Protein AF-A0A7V3JIJ6-F1 (afdb_monomer)

Mean predicted aligned error: 11.53 Å

Radius of gyration: 28.03 Å; Cα contacts (8 Å, |Δi|>4): 60; chains: 1; bounding box: 51×28×98 Å

pLDDT: mean 83.86, std 10.25, range [51.97, 95.44]

Foldseek 3Di:
DLLLVLVLVVVVVVVVVPDDDDPVNSVVSSVVSLCCLAVVLVVVCVVPPVDPDDDDSCLSRPVVVVVCVVVVPPDPCVVVSCCVVVVSSVVSCVVCVVVVVVVVVVVPPPDPVVVVVVVVVPPPDDPDPPPPPDVVD

Secondary structure (DSSP, 8-state):
-HHHHHHHHHHHHHHTTTS---HHHHHHHHHHHHHHHHHHHHHHHHHH-SS----GGGGS-HHHHHHHHHTT---TTHHHHHHHHHHHHHHHHHHHHHHHHHHHHHHTS---HHHHHHHHHTSPPPPPP-----TT-

Solvent-accessible surface area (backbone atoms only — not comparable to full-atom values): 8226 Å² total; per-residue (Å²): 110,71,56,59,56,43,48,43,55,51,50,50,57,56,46,52,76,79,43,91,76,53,73,69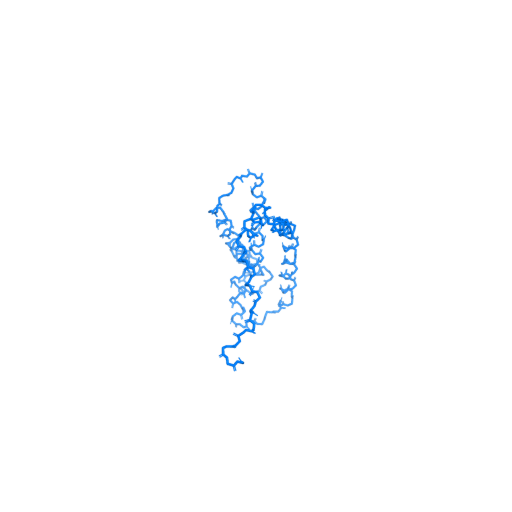,52,51,54,51,52,46,51,48,52,54,45,47,34,40,50,50,32,51,53,51,42,65,75,76,36,98,60,99,64,95,52,80,62,40,72,60,11,58,68,61,48,52,50,42,56,72,71,62,58,83,58,95,50,50,67,62,50,50,52,51,52,51,51,51,38,50,50,41,48,61,70,45,44,68,57,53,52,54,54,58,55,60,72,64,59,69,78,54,67,68,57,55,51,53,53,60,72,65,53,76,76,79,77,75,80,78,75,87,69,60,96,83,116

Structure (mmCIF, N/CA/C/O backbone):
data_AF-A0A7V3JIJ6-F1
#
_entry.id   AF-A0A7V3JIJ6-F1
#
loop_
_atom_site.group_PDB
_atom_site.id
_atom_site.type_symbol
_atom_site.label_atom_id
_atom_site.label_alt_id
_atom_site.label_comp_id
_atom_site.label_asym_id
_atom_site.label_entity_id
_atom_site.label_seq_id
_atom_site.pdbx_PDB_ins_code
_atom_site.Cartn_x
_atom_site.Cartn_y
_atom_site.Cartn_z
_atom_site.occupancy
_atom_site.B_iso_or_equiv
_atom_site.auth_seq_id
_atom_site.auth_comp_id
_atom_site.auth_asym_id
_atom_site.auth_atom_id
_atom_site.pdbx_PDB_model_num
ATOM 1 N N . MET A 1 1 ? 5.181 -2.539 -0.942 1.00 77.38 1 MET A N 1
ATOM 2 C CA . MET A 1 1 ? 4.448 -3.450 -0.031 1.00 77.38 1 MET A CA 1
ATOM 3 C C . MET A 1 1 ? 3.574 -2.734 0.998 1.00 77.38 1 MET A C 1
ATOM 5 O O . MET A 1 1 ? 2.408 -3.080 1.084 1.00 77.38 1 MET A O 1
ATOM 9 N N . ALA A 1 2 ? 4.048 -1.704 1.711 1.00 83.81 2 ALA A N 1
ATOM 10 C CA . ALA A 1 2 ? 3.226 -0.993 2.709 1.00 83.81 2 ALA A CA 1
ATOM 11 C C . ALA A 1 2 ? 1.880 -0.451 2.174 1.00 83.81 2 ALA A C 1
ATOM 13 O O . ALA A 1 2 ? 0.857 -0.567 2.841 1.00 83.81 2 ALA A O 1
ATOM 14 N N . ILE A 1 3 ? 1.861 0.073 0.941 1.00 87.56 3 ILE A N 1
ATOM 15 C CA . ILE A 1 3 ? 0.630 0.542 0.282 1.00 87.56 3 ILE A CA 1
ATOM 16 C C . ILE A 1 3 ? -0.391 -0.597 0.134 1.00 87.56 3 ILE A C 1
ATOM 18 O O . ILE A 1 3 ? -1.561 -0.397 0.440 1.00 87.56 3 ILE A O 1
ATOM 22 N N . TYR A 1 4 ? 0.047 -1.800 -0.260 1.00 87.75 4 TYR A N 1
ATOM 23 C CA . TYR A 1 4 ? -0.830 -2.969 -0.399 1.00 87.75 4 TYR A CA 1
ATOM 24 C C . TYR A 1 4 ? -1.496 -3.343 0.925 1.00 87.75 4 TYR A C 1
ATOM 26 O O . TYR A 1 4 ? -2.704 -3.549 0.952 1.00 87.75 4 TYR A O 1
ATOM 34 N N . LEU A 1 5 ? -0.739 -3.342 2.026 1.00 88.94 5 L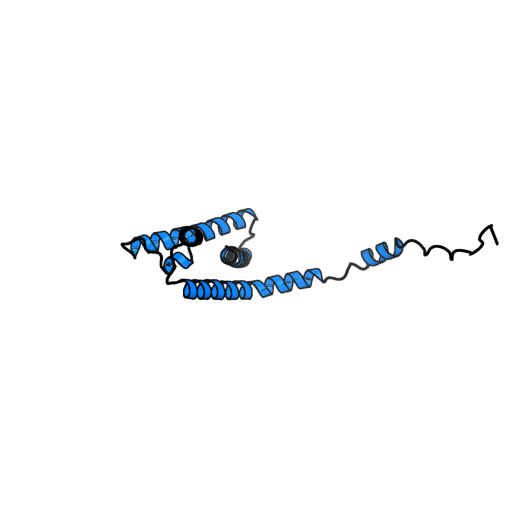EU A N 1
ATOM 35 C CA . LEU A 1 5 ? -1.282 -3.593 3.365 1.00 88.94 5 LEU A CA 1
ATOM 36 C C . LEU A 1 5 ? -2.300 -2.521 3.776 1.00 88.94 5 LEU A C 1
ATOM 38 O O . LEU A 1 5 ? -3.374 -2.832 4.283 1.00 88.94 5 LEU A O 1
ATOM 42 N N . GLY A 1 6 ? -1.999 -1.246 3.528 1.00 90.00 6 GLY A N 1
ATOM 43 C CA . GLY A 1 6 ? -2.926 -0.164 3.849 1.00 90.00 6 GLY A CA 1
ATOM 44 C C . GLY A 1 6 ? -4.217 -0.219 3.023 1.00 90.00 6 GLY A C 1
ATOM 45 O O . GLY A 1 6 ? -5.295 0.050 3.554 1.00 90.00 6 GLY A O 1
ATOM 46 N N . VAL A 1 7 ? -4.131 -0.611 1.749 1.00 91.56 7 VAL A N 1
ATOM 47 C CA . VAL A 1 7 ? -5.300 -0.844 0.885 1.00 91.56 7 VAL A CA 1
ATOM 48 C C . VAL A 1 7 ? -6.080 -2.078 1.338 1.00 91.56 7 VAL A C 1
ATOM 50 O O . VAL A 1 7 ? -7.306 -2.030 1.379 1.00 91.56 7 VAL A O 1
ATOM 53 N N . GLU A 1 8 ? -5.404 -3.153 1.742 1.00 92.69 8 GLU A N 1
ATOM 54 C CA . GLU A 1 8 ? -6.032 -4.355 2.295 1.00 92.69 8 GLU A CA 1
ATOM 55 C C . GLU A 1 8 ? -6.870 -4.025 3.534 1.00 92.69 8 GLU A C 1
ATOM 57 O O . GLU A 1 8 ? -8.031 -4.423 3.609 1.00 92.69 8 GLU A O 1
ATOM 62 N N . VAL A 1 9 ? -6.340 -3.243 4.480 1.00 91.62 9 VAL A N 1
ATOM 63 C CA . VAL A 1 9 ? -7.090 -2.830 5.678 1.00 91.62 9 VAL A CA 1
ATOM 64 C C . VAL A 1 9 ? -8.358 -2.062 5.298 1.00 91.62 9 VAL A C 1
ATOM 66 O O . VAL A 1 9 ? -9.425 -2.312 5.866 1.00 91.62 9 VAL A O 1
ATOM 69 N N . LEU A 1 10 ? -8.276 -1.162 4.314 1.00 93.12 10 LEU A N 1
ATOM 70 C CA . LEU A 1 10 ? -9.438 -0.423 3.814 1.00 93.12 10 LEU A CA 1
ATOM 71 C C . LEU A 1 10 ? -10.451 -1.354 3.138 1.00 93.12 10 LEU A C 1
ATOM 73 O O . LEU A 1 10 ? -11.647 -1.262 3.426 1.00 93.12 10 LEU A O 1
ATOM 77 N N . ALA A 1 11 ? -9.982 -2.277 2.299 1.00 92.50 11 ALA A N 1
ATOM 78 C CA . ALA A 1 11 ? -10.815 -3.261 1.619 1.00 92.50 11 ALA A CA 1
ATOM 79 C C . ALA A 1 11 ? -11.528 -4.181 2.619 1.00 92.50 11 ALA A C 1
ATOM 81 O O . ALA A 1 11 ? -12.738 -4.372 2.528 1.00 92.50 11 ALA A O 1
ATOM 82 N N . LEU A 1 12 ? -10.818 -4.688 3.630 1.00 93.00 12 LEU A N 1
ATOM 83 C CA . LEU A 1 12 ? -11.396 -5.525 4.679 1.00 93.00 12 LEU A CA 1
ATOM 84 C C . LEU A 1 12 ? -12.374 -4.742 5.554 1.00 93.00 12 LEU A C 1
ATOM 86 O O . LEU A 1 12 ? -13.425 -5.272 5.909 1.00 93.00 12 LEU A O 1
ATOM 90 N N . ARG A 1 13 ? -12.084 -3.477 5.881 1.00 91.56 13 ARG A N 1
ATOM 91 C CA . ARG A 1 13 ? -13.014 -2.608 6.617 1.00 91.56 13 ARG A CA 1
ATOM 92 C C . ARG A 1 13 ? -14.304 -2.384 5.829 1.00 91.56 13 ARG A C 1
ATOM 94 O O . ARG A 1 13 ? -15.380 -2.409 6.422 1.00 91.56 13 ARG A O 1
ATOM 101 N N . LEU A 1 14 ? -14.201 -2.183 4.516 1.00 92.75 14 LEU A N 1
ATOM 102 C CA . LEU A 1 14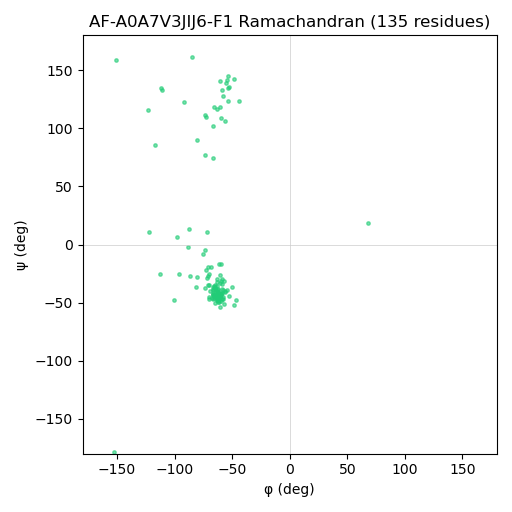 ? -15.357 -2.059 3.634 1.00 92.75 14 LEU A CA 1
ATOM 103 C C . LEU A 1 14 ? -16.133 -3.377 3.551 1.00 92.75 14 LEU A C 1
ATOM 105 O O . LEU A 1 14 ? -17.344 -3.377 3.738 1.00 92.75 14 LEU A O 1
ATOM 109 N N . LEU A 1 15 ? -15.447 -4.503 3.357 1.00 93.44 15 LEU A N 1
ATOM 110 C CA . LEU A 1 15 ? -16.067 -5.824 3.256 1.00 93.44 15 LEU A CA 1
ATOM 111 C C . LEU A 1 15 ? -16.803 -6.217 4.545 1.00 93.44 15 LEU A C 1
ATOM 113 O O . LEU A 1 15 ? -17.908 -6.753 4.490 1.00 93.44 15 LEU A O 1
ATOM 117 N N . ARG A 1 16 ? -16.241 -5.868 5.709 1.00 93.06 16 ARG A N 1
ATOM 118 C CA . ARG A 1 16 ? -16.872 -6.060 7.024 1.00 93.06 16 ARG A CA 1
ATOM 119 C C . ARG A 1 16 ? -18.190 -5.302 7.194 1.00 93.06 16 ARG A C 1
ATOM 121 O O . ARG A 1 16 ? -18.946 -5.641 8.096 1.00 93.06 16 ARG A O 1
ATOM 128 N N . ARG A 1 17 ? -18.488 -4.301 6.353 1.00 93.62 17 ARG A N 1
ATOM 129 C CA . ARG A 1 17 ? -19.810 -3.650 6.350 1.00 93.62 17 ARG A CA 1
ATOM 130 C C . ARG A 1 17 ? -20.906 -4.532 5.757 1.00 93.62 17 ARG A C 1
ATOM 132 O O . ARG A 1 17 ? -22.069 -4.292 6.048 1.00 93.62 17 ARG A O 1
ATOM 139 N N . PHE A 1 18 ? -20.543 -5.521 4.942 1.00 94.75 18 PHE A N 1
ATOM 140 C CA . PHE A 1 18 ? -21.493 -6.356 4.207 1.00 94.75 18 PHE A CA 1
ATOM 141 C C . PHE A 1 18 ? -21.511 -7.813 4.683 1.00 94.75 18 PHE A C 1
ATOM 143 O O . PHE A 1 18 ? -22.521 -8.489 4.516 1.00 94.75 18 PHE A O 1
ATOM 150 N N . ALA A 1 19 ? -20.420 -8.309 5.274 1.00 93.06 19 ALA A N 1
ATOM 151 C CA . ALA A 1 19 ? -20.313 -9.699 5.709 1.00 93.06 19 ALA A CA 1
ATOM 152 C C . ALA A 1 19 ? -19.371 -9.881 6.909 1.00 93.06 19 ALA A C 1
ATOM 154 O O . ALA A 1 19 ? -18.469 -9.078 7.152 1.00 93.06 19 ALA A O 1
ATOM 155 N N . THR A 1 20 ? -19.528 -10.990 7.637 1.00 92.75 20 THR A N 1
ATOM 156 C CA . THR A 1 20 ? -18.570 -11.412 8.668 1.00 92.75 20 THR A CA 1
ATOM 157 C C . THR A 1 20 ? -17.300 -11.947 8.007 1.00 92.75 20 THR A C 1
ATOM 159 O O . THR A 1 20 ? -17.301 -13.004 7.379 1.00 92.75 20 THR A O 1
ATOM 162 N N . VAL A 1 21 ? -16.197 -11.216 8.155 1.00 93.06 21 VAL A N 1
ATOM 163 C CA . VAL A 1 21 ? -14.913 -11.542 7.519 1.00 93.06 21 VAL A CA 1
ATOM 164 C C . VAL A 1 21 ? -14.069 -12.415 8.448 1.00 93.06 21 VAL A C 1
ATOM 166 O O . VAL A 1 21 ? -13.764 -12.010 9.569 1.00 93.06 21 VAL A O 1
ATOM 169 N N . ARG A 1 22 ? -13.662 -13.602 7.979 1.00 93.94 22 ARG A N 1
ATOM 170 C CA . ARG A 1 22 ? -12.725 -14.490 8.691 1.00 93.94 22 ARG A CA 1
ATOM 171 C C . ARG A 1 22 ? -11.278 -14.095 8.395 1.00 93.94 22 ARG A C 1
ATOM 173 O O . ARG A 1 22 ? -10.998 -13.463 7.380 1.00 93.94 22 ARG A O 1
ATOM 180 N N . VAL A 1 23 ? -10.342 -14.529 9.240 1.00 90.44 23 VAL A N 1
ATOM 181 C CA . VAL A 1 23 ? -8.897 -14.289 9.040 1.00 90.44 23 VAL A CA 1
ATOM 182 C C . VAL A 1 23 ? -8.417 -14.823 7.684 1.00 90.44 23 VAL A C 1
ATOM 184 O O . VAL A 1 23 ? -7.680 -14.141 6.979 1.00 90.44 23 VAL A O 1
ATOM 187 N N . SER A 1 24 ? -8.912 -15.991 7.263 1.00 93.31 24 SER A N 1
ATOM 188 C CA . SER A 1 24 ? -8.595 -16.584 5.956 1.00 93.31 24 SER A CA 1
ATOM 189 C C . SER A 1 24 ? -9.007 -15.700 4.775 1.00 93.31 24 SER A C 1
ATOM 191 O O . SER A 1 24 ? -8.320 -15.671 3.760 1.00 93.31 24 SER A O 1
ATOM 193 N N . THR A 1 25 ? -10.099 -14.942 4.905 1.00 91.31 25 THR A N 1
ATOM 194 C CA . THR A 1 25 ? -10.542 -13.992 3.878 1.00 91.31 25 THR A CA 1
ATOM 195 C C . THR A 1 25 ? -9.542 -12.849 3.717 1.00 91.31 25 THR A C 1
ATOM 197 O O . THR A 1 25 ? -9.313 -12.419 2.593 1.00 91.31 25 THR A O 1
ATOM 200 N N . GLY A 1 26 ? -8.911 -12.401 4.810 1.00 91.94 26 GLY A N 1
ATOM 201 C CA . GLY A 1 26 ? -7.822 -11.419 4.765 1.00 91.94 26 GLY A CA 1
ATOM 202 C C . GLY A 1 26 ? -6.671 -11.891 3.884 1.00 91.94 26 GLY A C 1
ATOM 203 O O . GLY A 1 26 ? -6.319 -11.218 2.921 1.00 91.94 26 GLY A O 1
ATOM 204 N N . LEU A 1 27 ? -6.190 -13.114 4.124 1.00 93.00 27 LEU A N 1
ATOM 205 C CA . LEU A 1 27 ? -5.127 -13.716 3.316 1.00 93.00 27 LEU A CA 1
ATOM 206 C C . LEU A 1 27 ? -5.501 -13.800 1.830 1.00 93.00 27 LEU A C 1
ATOM 208 O O . LEU A 1 27 ? -4.696 -13.442 0.977 1.00 93.00 27 LEU A O 1
ATOM 212 N N . VAL A 1 28 ? -6.723 -14.236 1.506 1.00 94.56 28 VAL A N 1
ATOM 213 C CA . VAL A 1 28 ? -7.186 -14.307 0.109 1.00 94.56 28 VAL A CA 1
ATOM 214 C C . VAL A 1 28 ? -7.225 -12.918 -0.528 1.00 94.56 28 VAL A C 1
ATOM 216 O O . VAL A 1 28 ? -6.731 -12.744 -1.638 1.00 94.56 28 VAL A O 1
ATOM 219 N N . VAL A 1 29 ? -7.763 -11.918 0.172 1.00 93.81 29 VAL A N 1
ATOM 220 C CA . VAL A 1 29 ? -7.803 -10.529 -0.310 1.00 93.81 29 VAL A CA 1
ATOM 221 C C . VAL A 1 29 ? -6.389 -9.995 -0.540 1.00 93.81 29 VAL A C 1
ATOM 223 O O . VAL A 1 29 ? -6.144 -9.391 -1.582 1.00 93.81 29 VAL A O 1
ATOM 226 N N . HIS A 1 30 ? -5.450 -10.274 0.367 1.00 93.75 30 HIS A N 1
ATOM 227 C CA . HIS A 1 30 ? -4.047 -9.899 0.212 1.00 93.75 30 HIS A CA 1
ATOM 228 C C . HIS A 1 30 ? -3.411 -10.547 -1.022 1.00 93.75 30 HIS A C 1
ATOM 230 O O . HIS A 1 30 ? -2.816 -9.857 -1.849 1.00 93.75 30 HIS A O 1
ATOM 236 N N . LEU A 1 31 ? -3.575 -11.863 -1.182 1.00 93.81 31 LEU A N 1
ATOM 237 C CA . LEU A 1 31 ? -3.046 -12.597 -2.331 1.00 93.81 31 LEU A CA 1
ATOM 238 C C . LEU A 1 31 ? -3.622 -12.070 -3.644 1.00 93.81 31 LEU A C 1
ATOM 240 O O . LEU A 1 31 ? -2.870 -11.886 -4.595 1.00 93.81 31 LEU A O 1
ATOM 244 N N . LEU A 1 32 ? -4.921 -11.767 -3.691 1.00 94.38 32 LEU A N 1
ATOM 245 C CA . LEU A 1 32 ? -5.551 -11.161 -4.863 1.00 94.38 32 LEU A CA 1
ATOM 246 C C . LEU A 1 32 ? -4.996 -9.762 -5.141 1.00 94.38 32 LEU A C 1
ATOM 248 O O . LEU A 1 32 ? -4.667 -9.464 -6.282 1.00 94.38 32 LEU A O 1
ATOM 252 N N . LEU A 1 33 ? -4.844 -8.916 -4.121 1.00 93.25 33 LEU A N 1
ATOM 253 C CA . LEU A 1 33 ? -4.264 -7.575 -4.255 1.00 93.25 33 LEU A CA 1
ATOM 254 C C . LEU A 1 33 ? -2.843 -7.621 -4.821 1.00 93.25 33 LEU A C 1
ATOM 256 O O . LEU A 1 33 ? -2.536 -6.887 -5.758 1.00 93.25 33 LEU A O 1
ATOM 260 N N . VAL A 1 34 ? -1.993 -8.498 -4.286 1.00 91.69 34 VAL A N 1
ATOM 261 C CA . VAL A 1 34 ? -0.621 -8.690 -4.772 1.00 91.69 34 VAL A CA 1
ATOM 262 C C . VAL A 1 34 ? -0.624 -9.282 -6.181 1.00 91.69 34 VAL A C 1
ATOM 264 O O . VAL A 1 34 ? 0.111 -8.803 -7.045 1.00 91.69 34 VAL A O 1
ATOM 267 N N . PHE A 1 35 ? -1.476 -10.279 -6.437 1.00 93.19 35 PHE A N 1
ATOM 268 C CA . PHE A 1 35 ? -1.605 -10.913 -7.744 1.00 93.19 35 PHE A CA 1
ATOM 269 C C . PHE A 1 35 ? -2.037 -9.905 -8.805 1.00 93.19 35 PHE A C 1
ATOM 271 O O . PHE A 1 35 ? -1.332 -9.741 -9.792 1.00 93.19 35 PHE A O 1
ATOM 278 N N . PHE A 1 36 ? -3.131 -9.171 -8.601 1.00 92.56 36 PHE A N 1
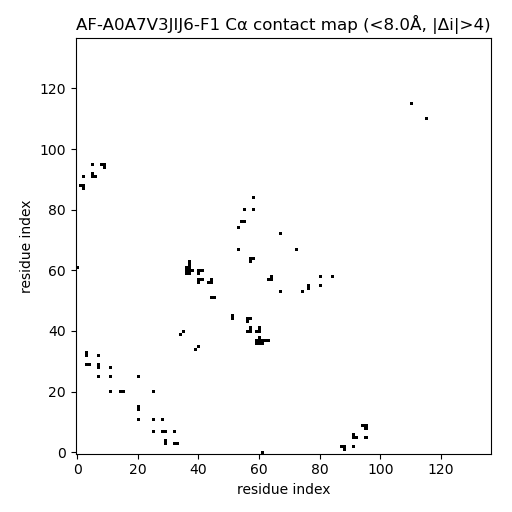ATOM 279 C CA . PHE A 1 36 ? -3.575 -8.142 -9.541 1.00 92.56 36 PHE A CA 1
ATOM 280 C C . PHE A 1 36 ? -2.571 -6.995 -9.642 1.00 92.56 36 PHE A C 1
ATOM 282 O O . PHE A 1 36 ? -2.318 -6.510 -10.741 1.00 92.56 36 PHE A O 1
ATOM 289 N N . GLY A 1 37 ? -1.940 -6.613 -8.534 1.00 90.12 37 GLY A N 1
ATOM 290 C CA . GLY A 1 37 ? -0.889 -5.601 -8.499 1.00 90.12 37 GLY A CA 1
ATOM 291 C C . GLY A 1 37 ? 0.344 -5.939 -9.342 1.00 90.12 37 GLY A C 1
ATOM 292 O O . GLY A 1 37 ? 1.020 -5.035 -9.823 1.00 90.12 37 GLY A O 1
ATOM 293 N N . ALA A 1 38 ? 0.625 -7.224 -9.569 1.00 90.62 38 ALA A N 1
ATOM 294 C CA . ALA A 1 38 ? 1.726 -7.679 -10.417 1.00 90.62 38 ALA A CA 1
ATOM 295 C C . ALA A 1 38 ? 1.261 -8.102 -11.823 1.00 90.62 38 ALA A C 1
ATOM 297 O O . ALA A 1 38 ? 1.835 -7.682 -12.831 1.00 90.62 38 ALA A O 1
ATOM 298 N N . ALA A 1 39 ? 0.206 -8.912 -11.904 1.00 91.19 39 ALA A N 1
ATOM 299 C CA . ALA A 1 39 ? -0.295 -9.497 -13.141 1.00 91.19 39 ALA A CA 1
ATOM 300 C C . ALA A 1 39 ? -0.937 -8.447 -14.049 1.00 91.19 39 ALA A C 1
ATOM 302 O O . ALA A 1 39 ? -0.624 -8.413 -15.236 1.00 91.19 39 ALA A O 1
ATOM 303 N N . LEU A 1 40 ? -1.782 -7.558 -13.509 1.00 91.81 40 LEU A N 1
ATOM 304 C CA . LEU A 1 40 ? -2.500 -6.577 -14.323 1.00 91.81 40 LEU A CA 1
ATOM 305 C C . LEU A 1 40 ? -1.535 -5.613 -15.035 1.00 91.81 40 LEU A C 1
ATOM 307 O O . LEU A 1 40 ? -1.654 -5.488 -16.254 1.00 91.81 40 LEU A O 1
ATOM 311 N N . PRO A 1 41 ? -0.531 -5.004 -14.365 1.00 90.06 41 PRO A N 1
ATOM 312 C CA . PRO A 1 41 ? 0.470 -4.204 -15.066 1.00 90.06 41 PRO A CA 1
ATOM 313 C C . PRO A 1 41 ? 1.246 -4.972 -16.128 1.00 90.06 41 PRO A C 1
ATOM 315 O O . PRO A 1 41 ? 1.533 -4.419 -17.181 1.00 90.06 41 PRO A O 1
ATOM 318 N N . THR A 1 42 ? 1.581 -6.236 -15.863 1.00 88.81 42 THR A N 1
ATOM 319 C CA . THR A 1 42 ? 2.356 -7.066 -16.797 1.00 88.81 42 THR A CA 1
ATOM 320 C C . THR A 1 42 ? 1.544 -7.368 -18.055 1.00 88.81 42 THR A C 1
ATOM 322 O O . THR A 1 42 ? 2.049 -7.200 -19.160 1.00 88.81 42 THR A O 1
ATOM 325 N N . ILE A 1 43 ? 0.274 -7.752 -17.896 1.00 91.44 43 ILE A N 1
ATOM 326 C CA . ILE A 1 43 ? -0.638 -8.012 -19.015 1.00 91.44 43 ILE A CA 1
ATOM 327 C C . ILE A 1 43 ? -0.854 -6.730 -19.822 1.00 91.44 43 ILE A C 1
ATOM 329 O O . ILE A 1 43 ? -0.717 -6.743 -21.040 1.00 91.44 43 ILE A O 1
ATOM 333 N N . LEU A 1 44 ? -1.147 -5.609 -19.155 1.00 91.00 44 LEU A N 1
ATOM 334 C CA . LEU A 1 44 ? -1.348 -4.331 -19.838 1.00 91.00 44 LEU A CA 1
ATOM 335 C C . LEU A 1 44 ? -0.085 -3.863 -20.563 1.00 91.00 44 LEU A C 1
ATOM 337 O O . LEU A 1 44 ? -0.181 -3.398 -21.694 1.00 91.00 44 LEU A O 1
ATOM 341 N N . ALA A 1 45 ? 1.092 -4.018 -19.957 1.00 88.88 45 ALA A N 1
ATOM 342 C CA . ALA A 1 45 ? 2.353 -3.675 -20.601 1.00 88.88 45 ALA A CA 1
ATOM 343 C C . ALA A 1 45 ? 2.607 -4.534 -21.846 1.00 88.88 45 ALA A C 1
ATOM 345 O O . ALA A 1 45 ? 2.944 -3.981 -22.885 1.00 88.88 45 ALA A O 1
ATOM 346 N N . ALA A 1 46 ? 2.365 -5.848 -21.774 1.00 87.94 46 ALA A N 1
ATOM 347 C CA . ALA A 1 46 ? 2.516 -6.751 -22.916 1.00 87.94 46 ALA A CA 1
ATOM 348 C C . ALA A 1 46 ? 1.553 -6.430 -24.074 1.00 87.94 46 ALA A C 1
ATOM 350 O O . ALA A 1 46 ? 1.877 -6.681 -25.232 1.00 87.94 46 ALA A O 1
ATOM 351 N N . LEU A 1 47 ? 0.374 -5.877 -23.773 1.00 90.94 47 LEU A N 1
ATOM 352 C CA . LEU A 1 47 ? -0.604 -5.465 -24.783 1.00 90.94 47 LEU A CA 1
ATOM 353 C C . LEU A 1 47 ? -0.294 -4.092 -25.393 1.00 90.94 47 LEU A C 1
ATOM 355 O O . LEU A 1 47 ? -0.559 -3.874 -26.572 1.00 90.94 47 LEU A O 1
ATOM 359 N N . LEU A 1 48 ? 0.212 -3.153 -24.590 1.00 88.69 48 LEU A N 1
ATOM 360 C CA . LEU A 1 48 ? 0.369 -1.749 -24.982 1.00 88.69 48 LEU A CA 1
ATOM 361 C C . LEU A 1 48 ? 1.771 -1.408 -25.493 1.00 88.69 48 LEU A C 1
ATOM 363 O O . LEU A 1 48 ? 1.917 -0.454 -26.257 1.00 88.69 48 LEU A O 1
ATOM 367 N N . TYR A 1 49 ? 2.794 -2.160 -25.086 1.00 84.31 49 TYR A N 1
ATOM 368 C CA . TYR A 1 49 ? 4.186 -1.891 -25.430 1.00 84.31 49 TYR A CA 1
ATOM 369 C C . TYR A 1 49 ? 4.813 -3.101 -26.136 1.00 84.31 49 TYR A C 1
ATOM 371 O O . TYR A 1 49 ? 4.963 -4.159 -25.529 1.00 84.31 49 TYR A O 1
ATOM 379 N N . PRO A 1 50 ? 5.218 -2.964 -27.413 1.00 76.06 50 PRO A N 1
ATOM 380 C CA . PRO A 1 50 ? 5.833 -4.057 -28.169 1.00 76.06 50 PRO A CA 1
ATOM 381 C C . PRO A 1 50 ? 7.255 -4.390 -27.693 1.00 76.06 50 PRO A C 1
ATOM 383 O O . PRO A 1 50 ? 7.761 -5.477 -27.960 1.00 76.06 50 PRO A O 1
ATOM 386 N N . THR A 1 51 ? 7.906 -3.468 -26.984 1.00 78.62 51 THR A N 1
ATOM 387 C CA . THR A 1 51 ? 9.211 -3.664 -26.352 1.00 78.62 51 THR A CA 1
ATOM 388 C C . THR A 1 51 ? 9.067 -3.674 -24.835 1.00 78.62 51 THR A C 1
ATOM 390 O O . THR A 1 51 ? 8.415 -2.809 -24.251 1.00 78.62 51 THR A O 1
ATOM 393 N N . TYR A 1 52 ? 9.698 -4.662 -24.195 1.00 70.62 52 TYR A N 1
ATOM 394 C CA . TYR A 1 52 ? 9.734 -4.810 -22.739 1.00 70.62 52 TYR A CA 1
ATOM 395 C C . TYR A 1 52 ? 10.664 -3.758 -22.120 1.00 70.62 52 TYR A C 1
ATOM 397 O O . TYR A 1 52 ? 11.804 -4.032 -21.754 1.00 70.62 52 TYR A O 1
ATOM 405 N N . THR A 1 53 ? 10.170 -2.527 -22.031 1.00 77.06 53 THR A N 1
ATOM 406 C CA . THR A 1 53 ? 10.862 -1.408 -21.393 1.00 77.06 53 THR A CA 1
ATOM 407 C C . THR A 1 53 ? 10.120 -1.028 -20.122 1.00 77.06 53 THR A C 1
ATOM 409 O O . THR A 1 53 ? 8.896 -0.895 -20.124 1.00 77.06 53 THR A O 1
ATOM 412 N N . TYR A 1 54 ? 10.855 -0.815 -19.028 1.00 78.88 54 TYR A N 1
ATOM 413 C CA . TYR A 1 54 ? 10.253 -0.324 -17.794 1.00 78.88 54 TYR A CA 1
ATOM 414 C C . TYR A 1 54 ? 9.566 1.031 -18.031 1.00 78.88 54 TYR A C 1
ATOM 416 O O . TYR A 1 54 ? 10.145 1.961 -18.596 1.00 78.88 54 TYR A O 1
ATOM 424 N N . GLY A 1 55 ? 8.336 1.162 -17.544 1.00 83.00 55 GLY A N 1
ATOM 425 C CA . GLY A 1 55 ? 7.519 2.357 -17.720 1.00 83.00 55 GLY A CA 1
ATOM 426 C C . GLY A 1 55 ? 6.501 2.559 -16.597 1.00 83.00 55 GLY A C 1
ATOM 427 O O . GLY A 1 55 ? 6.438 1.755 -15.664 1.00 83.00 55 GLY A O 1
ATOM 428 N N . PRO A 1 56 ? 5.672 3.615 -16.683 1.00 83.94 56 PRO A N 1
ATOM 429 C CA . PRO A 1 56 ? 4.753 4.012 -15.614 1.00 83.94 56 PRO A CA 1
ATOM 430 C C . PRO A 1 56 ? 3.763 2.929 -15.173 1.00 83.94 56 PRO A C 1
ATOM 432 O O . PRO A 1 56 ? 3.427 2.852 -13.994 1.00 83.94 56 PRO A O 1
ATOM 435 N N . LEU A 1 57 ? 3.332 2.044 -16.082 1.00 86.25 57 LEU A N 1
ATOM 436 C CA . LEU A 1 57 ? 2.456 0.919 -15.726 1.00 86.25 57 LEU A CA 1
ATOM 437 C C . LEU A 1 57 ? 3.097 0.002 -14.678 1.00 86.25 57 LEU A C 1
ATOM 439 O O . LEU A 1 57 ? 2.411 -0.511 -13.795 1.00 86.25 57 LEU A O 1
ATOM 443 N N . HIS A 1 58 ? 4.421 -0.154 -14.721 1.00 87.19 58 HIS A N 1
ATOM 444 C CA . HIS A 1 58 ? 5.152 -1.031 -13.815 1.00 87.19 58 HIS A CA 1
ATOM 445 C C . HIS A 1 58 ? 5.301 -0.466 -12.400 1.00 87.19 58 HIS A C 1
ATOM 447 O O . HIS A 1 58 ? 5.675 -1.224 -11.512 1.00 87.19 58 HIS A O 1
ATOM 453 N N . PHE A 1 59 ? 4.933 0.797 -12.146 1.00 86.81 59 PHE A N 1
ATOM 454 C CA . PHE A 1 59 ? 5.003 1.395 -10.804 1.00 86.81 59 PHE A CA 1
ATOM 455 C C . PHE A 1 59 ? 4.163 0.630 -9.773 1.00 86.81 59 PHE A C 1
ATOM 457 O O . PHE A 1 59 ? 4.486 0.614 -8.586 1.00 86.81 59 PHE A O 1
ATOM 464 N N . LEU A 1 60 ? 3.079 -0.009 -10.223 1.00 85.12 60 LEU A N 1
ATOM 465 C CA . LEU A 1 60 ? 2.238 -0.854 -9.379 1.00 85.12 60 LEU A CA 1
ATOM 466 C C . LEU A 1 60 ? 2.845 -2.254 -9.187 1.00 85.12 60 LEU A C 1
ATOM 468 O O . LEU A 1 60 ? 2.665 -2.863 -8.131 1.00 85.12 60 LEU A O 1
ATOM 472 N N . ASN A 1 61 ? 3.635 -2.741 -10.147 1.00 89.88 61 ASN A N 1
ATOM 473 C CA . ASN A 1 61 ? 4.276 -4.049 -10.077 1.00 89.88 61 ASN A CA 1
ATOM 474 C C . ASN A 1 61 ? 5.541 -3.992 -9.208 1.00 89.88 61 ASN A C 1
ATOM 476 O O . ASN A 1 61 ? 6.658 -3.766 -9.680 1.00 89.88 61 ASN A O 1
ATOM 480 N N . TYR A 1 62 ? 5.352 -4.237 -7.912 1.00 86.06 62 TYR A N 1
ATOM 481 C CA . TYR A 1 62 ? 6.430 -4.223 -6.926 1.00 86.06 62 TYR A CA 1
ATOM 482 C C . TYR A 1 62 ? 7.573 -5.187 -7.263 1.00 86.06 62 TYR A C 1
ATOM 484 O O . TYR A 1 62 ? 8.731 -4.815 -7.101 1.00 86.06 62 TYR A O 1
ATOM 492 N N . PHE A 1 63 ? 7.268 -6.399 -7.739 1.00 88.38 63 PHE A N 1
ATOM 493 C CA . PHE A 1 63 ? 8.295 -7.399 -8.041 1.00 88.38 63 PHE A CA 1
ATOM 494 C C . PHE A 1 63 ? 9.182 -6.957 -9.201 1.00 88.38 63 PHE A C 1
ATOM 496 O O . PHE A 1 63 ? 10.404 -7.007 -9.087 1.00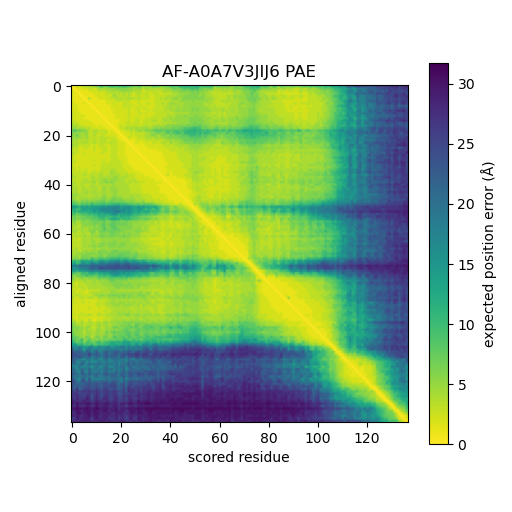 88.38 63 PHE A O 1
ATOM 503 N N . TYR A 1 64 ? 8.577 -6.455 -10.279 1.00 86.75 64 TYR A N 1
ATOM 504 C CA . TYR A 1 64 ? 9.328 -5.946 -11.4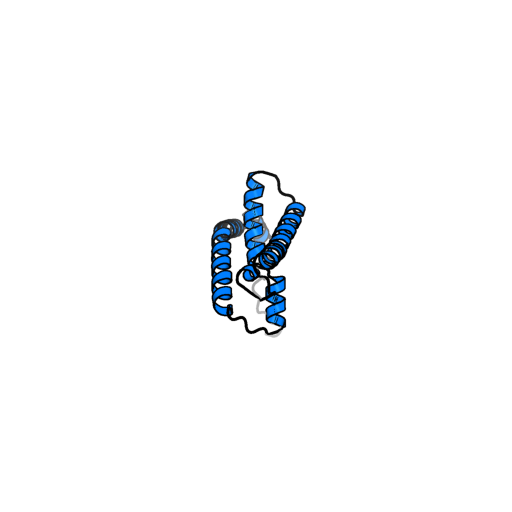25 1.00 86.75 64 TYR A CA 1
ATOM 505 C C . TYR A 1 64 ? 10.128 -4.689 -11.068 1.00 86.75 64 TYR A C 1
ATOM 507 O O . TYR A 1 64 ? 11.275 -4.552 -11.474 1.00 86.75 64 TYR A O 1
ATOM 515 N N . THR A 1 65 ? 9.556 -3.803 -10.248 1.00 85.38 65 THR A N 1
ATOM 516 C CA . THR A 1 65 ? 10.258 -2.612 -9.743 1.00 85.38 65 THR A CA 1
ATOM 517 C C . THR A 1 65 ? 11.480 -2.994 -8.912 1.00 85.38 65 THR A C 1
ATOM 519 O O . THR A 1 65 ? 12.555 -2.437 -9.104 1.00 85.38 65 THR A O 1
ATOM 522 N N . LEU A 1 66 ? 11.342 -3.969 -8.012 1.00 86.69 66 LEU A N 1
ATOM 523 C CA . LEU A 1 66 ? 12.441 -4.433 -7.169 1.00 86.69 66 LEU A CA 1
ATOM 524 C C . LEU A 1 66 ? 13.538 -5.113 -7.991 1.00 86.69 66 LEU A C 1
ATOM 526 O O . LEU A 1 66 ? 14.716 -4.848 -7.767 1.00 86.69 66 LEU A O 1
ATOM 530 N N . PHE A 1 67 ? 13.147 -5.934 -8.965 1.00 87.06 67 PHE A N 1
ATOM 531 C CA . PHE A 1 67 ? 14.068 -6.548 -9.913 1.00 87.06 67 PHE A CA 1
ATOM 532 C C . PHE A 1 67 ? 14.841 -5.493 -10.717 1.00 87.06 67 PHE A C 1
ATOM 534 O O . PHE A 1 67 ? 16.066 -5.516 -10.737 1.00 87.06 67 PHE A O 1
ATOM 541 N N . ALA A 1 68 ? 14.146 -4.503 -11.281 1.00 83.94 68 ALA A N 1
ATOM 542 C CA . ALA A 1 68 ? 14.769 -3.442 -12.068 1.00 83.94 68 ALA A CA 1
ATOM 543 C C . ALA A 1 68 ? 15.747 -2.580 -11.245 1.00 83.94 68 ALA A C 1
ATOM 545 O O . ALA A 1 68 ? 16.791 -2.169 -11.756 1.00 83.94 68 ALA A O 1
ATOM 546 N N . ILE A 1 69 ? 15.436 -2.329 -9.966 1.00 83.38 69 ILE A N 1
ATOM 547 C CA . ILE A 1 69 ? 16.347 -1.656 -9.027 1.00 83.38 69 ILE A CA 1
ATOM 548 C C . ILE A 1 69 ? 17.578 -2.529 -8.750 1.00 83.38 69 ILE A C 1
ATOM 550 O O . ILE A 1 69 ? 18.693 -2.012 -8.743 1.00 83.38 69 ILE A O 1
ATOM 554 N N . ALA A 1 70 ? 17.392 -3.835 -8.538 1.00 86.69 70 ALA A N 1
ATOM 555 C CA . ALA A 1 70 ? 18.486 -4.767 -8.269 1.00 86.69 70 ALA A CA 1
ATOM 556 C C . ALA A 1 70 ? 19.450 -4.908 -9.460 1.00 86.69 70 ALA A C 1
ATOM 558 O O . ALA A 1 70 ? 20.655 -5.019 -9.253 1.00 86.69 70 ALA A O 1
ATOM 559 N N . GLU A 1 71 ? 18.944 -4.838 -10.693 1.00 86.25 71 GLU A N 1
ATOM 560 C CA . GLU A 1 71 ? 19.765 -4.828 -11.912 1.00 86.25 71 GLU A CA 1
ATOM 561 C C . GLU A 1 71 ? 20.502 -3.500 -12.149 1.00 86.25 71 GLU A C 1
ATOM 563 O O . GLU A 1 71 ? 21.286 -3.384 -13.089 1.00 86.25 71 GLU A O 1
ATOM 568 N N . GLY A 1 72 ? 20.271 -2.478 -11.318 1.00 75.62 72 GLY A N 1
ATOM 569 C CA . GLY A 1 72 ? 20.933 -1.181 -11.453 1.00 75.62 72 GLY A CA 1
ATOM 570 C C . GLY A 1 72 ? 20.503 -0.403 -12.697 1.00 75.62 72 GLY A C 1
ATOM 571 O O . GLY A 1 72 ? 21.198 0.528 -13.107 1.00 75.62 72 GLY A O 1
ATOM 572 N N . THR A 1 73 ? 19.362 -0.753 -13.301 1.00 72.19 73 THR A N 1
ATOM 573 C CA . THR A 1 73 ? 18.814 0.019 -14.419 1.00 72.19 73 THR A CA 1
ATOM 574 C C . THR A 1 73 ? 18.534 1.445 -13.942 1.00 72.19 73 THR A C 1
ATOM 576 O O . THR A 1 73 ? 17.759 1.665 -13.008 1.00 72.19 73 THR A O 1
ATOM 579 N N . SER A 1 74 ? 19.202 2.436 -14.541 1.00 59.06 74 SER A N 1
ATOM 580 C CA . SER A 1 74 ? 18.953 3.842 -14.234 1.00 59.06 74 SER A CA 1
ATOM 581 C C . SER A 1 74 ? 17.550 4.186 -14.718 1.00 59.06 74 SER A C 1
ATOM 583 O O . SER A 1 74 ? 17.281 4.329 -15.905 1.00 59.06 74 SER A O 1
ATOM 585 N N . GLN A 1 75 ? 16.620 4.240 -13.773 1.00 67.12 75 GLN A N 1
ATOM 586 C CA . GLN A 1 75 ? 15.214 4.483 -14.044 1.00 67.12 75 GLN A CA 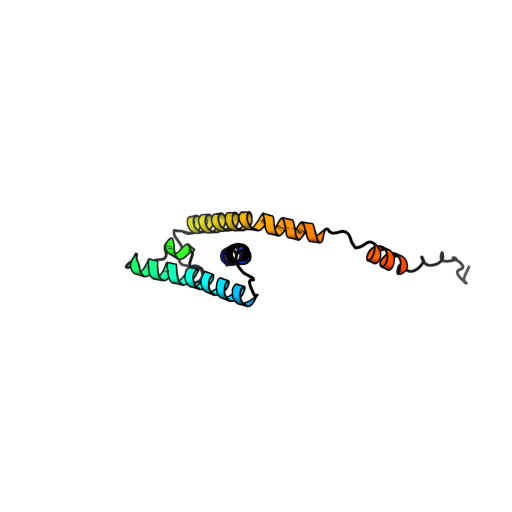1
ATOM 587 C C . GLN A 1 75 ? 15.025 5.961 -14.422 1.00 67.12 75 GLN A C 1
ATOM 589 O O . GLN A 1 75 ? 15.100 6.809 -13.527 1.00 67.12 75 GLN A O 1
ATOM 594 N N . PRO A 1 76 ? 14.716 6.314 -15.690 1.00 66.69 76 PRO A N 1
ATOM 595 C CA . PRO A 1 76 ? 14.432 7.708 -16.058 1.00 66.69 76 PRO A CA 1
ATOM 596 C C . PRO A 1 76 ? 13.228 8.276 -15.286 1.00 66.69 76 PRO A C 1
ATOM 598 O O . PRO A 1 76 ? 13.050 9.485 -15.179 1.00 66.69 76 PRO A O 1
ATOM 601 N N . TRP A 1 77 ? 12.428 7.392 -14.688 1.00 77.00 77 TRP A N 1
ATOM 602 C CA . TRP A 1 77 ? 11.216 7.700 -13.946 1.00 77.00 77 TRP A CA 1
ATOM 603 C C . TRP A 1 77 ? 11.390 7.775 -12.424 1.00 77.00 77 TRP A C 1
ATOM 605 O O . TRP A 1 77 ? 10.389 7.895 -11.722 1.00 77.00 77 TRP A O 1
ATOM 615 N N . GLY A 1 78 ? 12.614 7.693 -11.889 1.00 80.81 78 GLY A N 1
ATOM 616 C CA . GLY A 1 78 ? 12.872 7.647 -10.441 1.00 80.81 78 GLY A CA 1
ATOM 617 C C . GLY A 1 78 ? 12.127 8.718 -9.622 1.00 80.81 78 GLY A C 1
ATOM 618 O O . GLY A 1 78 ? 11.407 8.357 -8.687 1.00 80.81 78 GLY A O 1
ATOM 619 N N . PRO A 1 79 ? 12.212 10.016 -9.981 1.00 86.44 79 PRO A N 1
ATOM 620 C CA . PRO A 1 79 ? 11.482 11.075 -9.283 1.00 86.44 79 PRO A CA 1
ATOM 621 C C . PRO A 1 79 ? 9.959 10.909 -9.364 1.00 86.44 79 PRO A C 1
ATOM 623 O O . PRO A 1 79 ? 9.277 10.988 -8.346 1.00 86.44 79 PRO A O 1
ATOM 626 N N . SER A 1 80 ? 9.419 10.615 -10.552 1.00 87.50 80 SER A N 1
ATOM 627 C CA . SER A 1 80 ? 7.978 10.410 -10.752 1.00 87.50 80 SER A CA 1
ATOM 628 C C . SER A 1 80 ? 7.452 9.206 -9.971 1.00 87.50 80 SER A C 1
ATOM 630 O O . SER A 1 80 ? 6.377 9.279 -9.378 1.00 87.50 80 SER A O 1
ATOM 632 N N . LEU A 1 81 ? 8.220 8.114 -9.924 1.00 86.44 81 LEU A N 1
ATOM 633 C CA . LEU A 1 81 ? 7.915 6.928 -9.131 1.00 86.44 81 LEU A CA 1
ATOM 634 C C . LEU A 1 81 ? 7.885 7.269 -7.638 1.00 86.44 81 LEU A C 1
ATOM 636 O O . LEU A 1 81 ? 6.940 6.892 -6.947 1.00 86.44 81 LEU A O 1
ATOM 640 N N . ALA A 1 82 ? 8.877 8.014 -7.143 1.00 88.38 82 ALA A N 1
ATOM 641 C CA . ALA A 1 82 ? 8.927 8.441 -5.749 1.00 88.38 82 ALA A CA 1
ATOM 642 C C . ALA A 1 82 ? 7.730 9.331 -5.382 1.00 88.38 82 ALA A C 1
ATOM 644 O O . ALA A 1 82 ? 7.079 9.090 -4.365 1.00 88.38 82 ALA A O 1
ATOM 645 N N . THR A 1 83 ? 7.382 10.307 -6.226 1.00 91.88 83 THR A N 1
ATOM 646 C CA . THR A 1 83 ? 6.198 11.156 -6.031 1.00 91.88 83 THR A CA 1
ATOM 647 C C . THR A 1 83 ? 4.908 10.339 -6.058 1.00 91.88 83 THR A C 1
ATOM 649 O O . THR A 1 83 ? 4.053 10.522 -5.194 1.00 91.88 83 THR A O 1
ATOM 652 N N . PHE A 1 84 ? 4.769 9.408 -7.002 1.00 90.00 84 PHE A N 1
ATOM 653 C CA . PHE A 1 84 ? 3.582 8.565 -7.122 1.00 90.00 84 PHE A CA 1
ATOM 654 C C . PHE A 1 84 ? 3.410 7.641 -5.910 1.00 90.00 84 PHE A C 1
ATOM 656 O O . PHE A 1 84 ? 2.341 7.613 -5.296 1.00 90.00 84 PHE A O 1
ATOM 663 N N . LEU A 1 85 ? 4.463 6.913 -5.525 1.00 89.56 85 LEU A N 1
ATOM 664 C CA . LEU A 1 85 ? 4.434 6.005 -4.378 1.00 89.56 85 LEU A CA 1
ATOM 665 C C . LEU A 1 85 ? 4.272 6.768 -3.062 1.00 89.56 85 LEU A C 1
ATOM 667 O O . LEU A 1 85 ? 3.476 6.359 -2.219 1.00 89.56 85 LEU A O 1
ATOM 671 N N . GLY A 1 86 ? 4.980 7.886 -2.895 1.00 91.38 86 GLY A N 1
ATOM 672 C CA . GLY A 1 86 ? 4.877 8.745 -1.717 1.00 91.38 86 GLY A CA 1
ATOM 673 C C . GLY A 1 86 ? 3.482 9.348 -1.571 1.00 91.38 86 GLY A C 1
ATOM 674 O O . GLY A 1 86 ? 2.873 9.234 -0.509 1.00 91.38 86 GLY A O 1
ATOM 675 N N . GLY A 1 87 ? 2.934 9.910 -2.652 1.00 93.81 87 GLY A N 1
ATOM 676 C CA . GLY A 1 87 ? 1.581 10.463 -2.678 1.00 93.81 87 GLY A CA 1
ATOM 677 C C . GLY A 1 87 ? 0.520 9.404 -2.384 1.00 93.81 87 GLY A C 1
ATOM 678 O O . GLY A 1 87 ? -0.321 9.594 -1.507 1.00 93.81 87 GLY A O 1
ATOM 679 N N . THR A 1 88 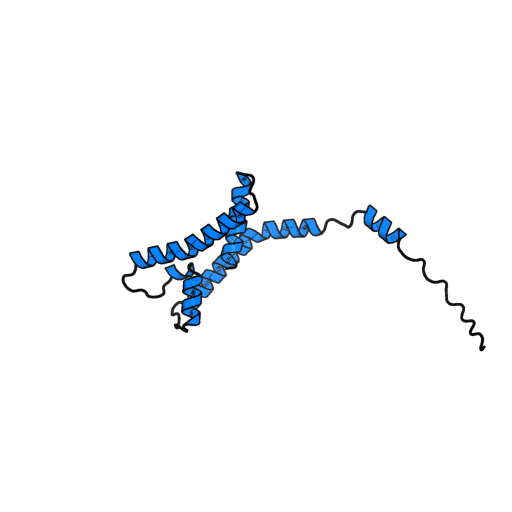? 0.605 8.245 -3.041 1.00 92.06 88 THR A N 1
ATOM 680 C CA . THR A 1 88 ? -0.321 7.127 -2.799 1.00 92.06 88 THR A CA 1
ATOM 681 C C . THR A 1 88 ? -0.213 6.620 -1.360 1.00 92.06 88 THR A C 1
ATOM 683 O O . THR A 1 88 ? -1.228 6.399 -0.702 1.00 92.06 88 THR A O 1
ATOM 686 N N . GLY A 1 89 ? 1.006 6.484 -0.833 1.00 92.44 89 GLY A N 1
ATOM 687 C CA . GLY A 1 89 ? 1.250 6.096 0.554 1.00 92.44 89 GLY A CA 1
ATOM 688 C C . GLY A 1 89 ? 0.659 7.085 1.557 1.00 92.44 89 GLY A C 1
ATOM 689 O O . GLY A 1 89 ? -0.009 6.661 2.499 1.00 92.44 89 GLY A O 1
ATOM 690 N N . ALA A 1 90 ? 0.831 8.389 1.330 1.00 94.00 90 ALA A N 1
ATOM 691 C CA . ALA A 1 90 ? 0.266 9.438 2.175 1.00 94.00 90 ALA A CA 1
ATOM 692 C C . ALA A 1 90 ? -1.269 9.410 2.179 1.00 94.00 90 ALA A C 1
ATOM 694 O O . ALA A 1 90 ? -1.882 9.499 3.242 1.00 94.00 90 ALA A O 1
ATOM 695 N N . VAL A 1 91 ? -1.896 9.212 1.015 1.00 95.44 91 VAL A N 1
ATOM 696 C CA . VAL A 1 91 ? -3.356 9.068 0.903 1.00 95.44 91 VAL A CA 1
ATOM 697 C C . VAL A 1 91 ? -3.842 7.835 1.664 1.00 95.44 91 VAL A C 1
ATOM 699 O O . VAL A 1 91 ? -4.751 7.937 2.487 1.00 95.44 91 VAL A O 1
ATOM 702 N N . VAL A 1 92 ? -3.223 6.673 1.443 1.00 94.06 92 VAL A N 1
ATOM 703 C CA . VAL A 1 92 ? -3.605 5.423 2.119 1.00 94.06 92 VAL A CA 1
ATOM 704 C C . VAL A 1 92 ? -3.421 5.531 3.634 1.00 94.06 92 VAL A C 1
ATOM 706 O O . VAL A 1 92 ? -4.278 5.065 4.388 1.00 94.06 92 VAL A O 1
ATOM 709 N N . LEU A 1 93 ? -2.352 6.182 4.093 1.00 91.75 93 LEU A N 1
ATOM 710 C CA . LEU A 1 93 ? -2.139 6.478 5.507 1.00 91.75 93 LEU A CA 1
ATOM 711 C C . LEU A 1 93 ? -3.241 7.397 6.055 1.00 91.75 93 LEU A C 1
ATOM 713 O O . LEU A 1 93 ? -3.846 7.078 7.078 1.00 91.75 93 LEU A O 1
ATOM 717 N N . GLY A 1 94 ? -3.556 8.482 5.341 1.00 95.19 94 GLY A N 1
ATOM 718 C CA . GLY A 1 94 ? -4.648 9.412 5.648 1.00 95.19 94 GLY A CA 1
ATOM 719 C C . GLY A 1 94 ? -5.999 8.721 5.823 1.00 95.19 94 GLY A C 1
ATOM 720 O O . GLY A 1 94 ? -6.719 8.978 6.785 1.00 95.19 94 GLY A O 1
ATOM 721 N N . LEU A 1 95 ? -6.325 7.778 4.940 1.00 94.38 95 LEU A N 1
ATOM 722 C CA . LEU A 1 95 ? -7.569 7.006 5.006 1.00 94.38 95 LEU A CA 1
ATOM 723 C C . LEU A 1 95 ? -7.595 6.001 6.173 1.00 94.38 95 LEU A C 1
ATOM 725 O O . LEU A 1 95 ? -8.666 5.659 6.686 1.00 94.38 95 LEU A O 1
ATOM 729 N N . ASN A 1 96 ? -6.431 5.522 6.614 1.00 92.88 96 ASN A N 1
ATOM 730 C CA . ASN A 1 96 ? -6.320 4.584 7.730 1.00 92.88 96 ASN A CA 1
ATOM 731 C C . ASN A 1 96 ? -6.256 5.270 9.106 1.00 92.88 96 ASN A C 1
ATOM 733 O O . ASN A 1 96 ? -6.733 4.686 10.084 1.00 92.88 96 ASN A O 1
ATOM 737 N N . LEU A 1 97 ? -5.769 6.514 9.172 1.00 92.12 97 LEU A N 1
ATOM 738 C CA . LEU A 1 97 ? -5.600 7.328 10.385 1.00 92.12 97 LEU A CA 1
ATOM 739 C C . LEU A 1 97 ? -6.818 7.343 11.329 1.00 92.12 97 LEU A C 1
ATOM 741 O O . LEU A 1 97 ? -6.630 7.081 12.516 1.00 92.12 97 LEU A O 1
ATOM 745 N N . PRO A 1 98 ? -8.068 7.553 10.867 1.00 90.31 98 PRO A N 1
ATOM 746 C CA . PRO A 1 98 ? -9.232 7.556 11.758 1.00 90.31 98 PRO A CA 1
ATOM 747 C C . PRO A 1 98 ? -9.448 6.236 12.508 1.00 90.31 98 PRO A C 1
ATOM 749 O O . PRO A 1 98 ? -9.952 6.239 13.629 1.00 90.31 98 PRO A O 1
ATOM 752 N N . GLY A 1 99 ? -9.082 5.102 11.899 1.00 85.12 99 GLY A N 1
ATOM 753 C CA . GLY A 1 99 ? -9.147 3.796 12.558 1.00 85.12 99 GLY A CA 1
ATOM 754 C C . GLY A 1 99 ? -8.090 3.669 13.648 1.00 85.12 99 GLY A C 1
ATOM 755 O O . GLY A 1 99 ? -8.420 3.334 14.780 1.00 85.12 99 GLY A O 1
ATOM 756 N N . VAL A 1 100 ? -6.851 4.046 13.323 1.00 85.12 100 VAL A N 1
ATOM 757 C CA . VAL A 1 100 ? -5.721 4.023 14.263 1.00 85.12 100 VAL A CA 1
ATOM 758 C C . VAL A 1 100 ? -5.988 4.926 15.470 1.00 85.12 100 VAL A C 1
ATOM 760 O O . VAL A 1 100 ? -5.772 4.514 16.605 1.00 85.12 100 VAL A O 1
ATOM 763 N N . ILE A 1 101 ? -6.526 6.132 15.257 1.00 89.12 101 ILE A N 1
ATOM 764 C CA . ILE A 1 101 ? -6.866 7.066 16.344 1.00 89.12 101 ILE A CA 1
ATOM 765 C C . ILE A 1 101 ? -7.920 6.464 17.283 1.00 89.12 101 ILE A C 1
ATOM 767 O O . ILE A 1 101 ? -7.801 6.589 18.501 1.00 89.12 101 ILE A O 1
ATOM 771 N N . ARG A 1 102 ? -8.944 5.792 16.739 1.00 84.44 102 ARG A N 1
ATOM 772 C CA . ARG A 1 102 ? -9.979 5.130 17.551 1.00 84.44 102 ARG A CA 1
ATOM 773 C C . ARG A 1 102 ? -9.400 3.997 18.395 1.00 84.44 102 ARG A C 1
ATOM 775 O O . ARG A 1 102 ? -9.732 3.905 19.573 1.00 84.44 102 ARG A O 1
ATOM 782 N N . GLU A 1 103 ? -8.523 3.183 17.816 1.00 82.19 103 GLU A N 1
ATOM 783 C CA . GLU A 1 103 ? -7.837 2.101 18.533 1.00 82.19 103 GLU A CA 1
ATOM 784 C C . GLU A 1 103 ? -6.929 2.654 19.641 1.00 82.19 103 GLU A C 1
ATOM 786 O O . GLU A 1 103 ? -7.008 2.211 20.785 1.00 82.19 103 GLU A O 1
ATOM 791 N N . MET A 1 104 ? -6.147 3.700 19.355 1.00 80.88 104 MET A N 1
ATOM 792 C CA . MET A 1 104 ? -5.307 4.365 20.360 1.00 80.88 104 MET A CA 1
ATOM 793 C C . MET A 1 104 ? -6.119 5.012 21.491 1.00 80.88 104 MET A C 1
ATOM 795 O O . MET A 1 104 ? -5.661 5.051 22.632 1.00 80.88 104 MET A O 1
ATOM 799 N N . GLY A 1 105 ? -7.329 5.500 21.202 1.00 78.44 105 GLY A N 1
ATOM 800 C CA . GLY A 1 105 ? -8.250 6.015 22.216 1.00 78.44 105 GLY A CA 1
ATOM 801 C C . GLY A 1 105 ? -8.758 4.932 23.173 1.00 78.44 105 GLY A C 1
ATOM 802 O O . GLY A 1 105 ? -8.875 5.186 24.368 1.00 78.44 105 GLY A O 1
ATOM 803 N N . GLN A 1 106 ? -9.004 3.714 22.679 1.00 69.19 106 GLN A N 1
ATOM 804 C CA . GLN A 1 106 ? -9.468 2.588 23.503 1.00 69.19 106 GLN A CA 1
ATOM 805 C C . GLN A 1 106 ? -8.380 2.039 24.436 1.00 69.19 106 GLN A C 1
ATOM 807 O O . GLN A 1 106 ? -8.691 1.575 25.528 1.00 69.19 106 GLN A O 1
ATOM 812 N N . VAL A 1 107 ? -7.103 2.151 24.066 1.00 61.16 107 VAL A N 1
ATOM 813 C CA . VAL A 1 107 ? -5.977 1.765 24.940 1.00 61.16 107 VAL A CA 1
ATOM 814 C C . VAL A 1 107 ? -5.837 2.702 26.152 1.00 61.16 107 VAL A C 1
ATOM 816 O O . VAL A 1 107 ? -5.264 2.319 27.166 1.00 61.16 107 VAL A O 1
ATOM 819 N N . ARG A 1 108 ? -6.413 3.913 26.102 1.00 58.66 108 ARG A N 1
ATOM 820 C CA . ARG A 1 108 ? -6.446 4.860 27.232 1.00 58.66 108 ARG A CA 1
ATOM 821 C C . ARG A 1 108 ? -7.633 4.668 28.179 1.00 58.66 108 ARG A C 1
ATOM 823 O O . ARG A 1 108 ? -7.899 5.559 28.986 1.00 58.66 108 ARG A O 1
ATOM 830 N N . ILE A 1 109 ? -8.363 3.554 28.104 1.00 61.09 109 ILE A N 1
ATOM 831 C CA . ILE A 1 109 ? -9.326 3.226 29.160 1.00 61.09 109 ILE A CA 1
ATOM 832 C C . ILE A 1 109 ? -8.513 3.018 30.442 1.00 61.09 109 ILE A C 1
ATOM 834 O O . ILE A 1 109 ? -7.632 2.162 30.493 1.00 61.09 109 ILE A O 1
ATOM 838 N N . ALA A 1 110 ? -8.763 3.873 31.436 1.00 61.22 110 ALA A N 1
ATOM 839 C CA . ALA A 1 110 ? -8.085 3.854 32.724 1.00 61.22 110 ALA A CA 1
ATOM 840 C C . ALA A 1 110 ? -8.065 2.436 33.309 1.00 61.22 110 ALA A C 1
ATOM 842 O O . ALA A 1 110 ? -9.042 1.694 33.171 1.00 61.22 110 ALA A O 1
ATOM 843 N N . LEU A 1 111 ? -6.952 2.084 33.962 1.00 71.19 111 LEU A N 1
ATOM 844 C CA . LEU A 1 111 ? -6.813 0.838 34.711 1.00 71.19 111 LEU A CA 1
ATOM 845 C C . LEU A 1 111 ? -8.094 0.633 35.547 1.00 71.19 111 LEU A C 1
ATOM 847 O O . LEU A 1 111 ? -8.463 1.552 36.287 1.00 71.19 111 LEU A O 1
ATOM 851 N N . PRO A 1 112 ? -8.818 -0.497 35.405 1.00 73.94 112 PRO A N 1
ATOM 852 C CA . PRO A 1 112 ? -10.067 -0.703 36.127 1.00 73.94 112 PRO A CA 1
ATOM 853 C C . PRO A 1 112 ? -9.832 -0.483 37.621 1.00 73.94 112 PRO A C 1
ATOM 855 O O . PRO A 1 112 ? -8.844 -0.992 38.147 1.00 73.94 112 PRO A O 1
ATOM 858 N N . ALA A 1 113 ? -10.724 0.244 38.303 1.00 75.25 113 ALA A N 1
ATOM 859 C CA . ALA A 1 113 ? -10.546 0.610 39.716 1.00 75.25 113 ALA A CA 1
ATOM 860 C C . ALA A 1 113 ? -10.185 -0.600 40.598 1.00 75.25 113 ALA A C 1
ATOM 862 O O . ALA A 1 113 ? -9.298 -0.516 41.437 1.00 75.25 113 ALA A O 1
ATOM 863 N N . ARG A 1 114 ? -10.764 -1.767 40.293 1.00 76.31 114 ARG A N 1
ATOM 864 C CA . ARG A 1 114 ? -10.459 -3.044 40.948 1.00 76.31 114 ARG A CA 1
ATOM 865 C C . ARG A 1 114 ? -8.984 -3.466 40.855 1.00 76.31 114 ARG A C 1
ATOM 867 O O . ARG A 1 114 ? -8.442 -3.993 41.815 1.00 76.31 114 ARG A O 1
ATOM 874 N N . VAL A 1 115 ? -8.329 -3.241 39.716 1.00 77.50 115 VAL A N 1
ATOM 875 C CA . VAL A 1 115 ? -6.904 -3.567 39.528 1.00 77.50 115 VAL A CA 1
ATOM 876 C C . VAL A 1 115 ? -6.028 -2.567 40.286 1.00 77.50 115 VAL A C 1
ATOM 878 O O . VAL A 1 115 ? -5.047 -2.971 40.901 1.00 77.50 115 VAL A O 1
ATOM 881 N N . ALA A 1 116 ? -6.416 -1.287 40.319 1.00 80.19 116 ALA A N 1
ATOM 882 C CA . ALA A 1 116 ? -5.729 -0.279 41.129 1.00 80.19 116 ALA A CA 1
ATOM 883 C C . ALA A 1 116 ? -5.830 -0.587 42.637 1.00 80.19 116 ALA A C 1
ATOM 885 O O . ALA A 1 116 ? -4.839 -0.474 43.357 1.00 80.19 116 ALA A O 1
ATOM 886 N N . GLU A 1 117 ? -6.999 -1.029 43.107 1.00 82.00 117 GLU A N 1
ATOM 887 C CA . GLU A 1 117 ? -7.233 -1.456 44.493 1.00 82.00 117 GLU A CA 1
ATOM 888 C C . GLU A 1 117 ? -6.413 -2.705 44.861 1.00 82.00 117 GLU A C 1
ATOM 890 O O . GLU A 1 117 ? -5.778 -2.739 45.916 1.00 82.00 117 GLU A O 1
ATOM 895 N N . GLU A 1 118 ? -6.362 -3.712 43.982 1.00 82.06 118 GLU A N 1
ATOM 896 C CA . GLU A 1 118 ? -5.556 -4.923 44.189 1.00 82.06 118 GLU A CA 1
ATOM 897 C C . GLU A 1 118 ? -4.047 -4.626 44.212 1.00 82.06 118 GLU A C 1
ATOM 899 O O . GLU A 1 118 ? -3.308 -5.198 45.017 1.00 82.06 118 GLU A O 1
ATOM 904 N N . GLU A 1 119 ? -3.574 -3.708 43.369 1.00 81.81 119 GLU A N 1
ATOM 905 C CA . GLU A 1 119 ? -2.172 -3.290 43.334 1.00 81.81 119 GLU A CA 1
ATOM 906 C C . GLU A 1 119 ? -1.791 -2.482 44.582 1.00 81.81 119 GLU A C 1
ATOM 908 O O . GLU A 1 119 ? -0.698 -2.641 45.128 1.00 81.81 119 GLU A O 1
ATOM 913 N N . GLN A 1 120 ? -2.722 -1.681 45.103 1.00 79.44 120 GLN A N 1
ATOM 914 C CA . GLN A 1 120 ? -2.549 -0.946 46.351 1.00 79.44 120 GLN A CA 1
ATOM 915 C C . GLN A 1 120 ? -2.559 -1.873 47.575 1.00 79.44 120 GLN A C 1
ATOM 917 O O . GLN A 1 120 ? -1.768 -1.661 48.493 1.00 79.44 120 GLN A O 1
ATOM 922 N N . ALA A 1 121 ? -3.360 -2.942 47.558 1.00 80.44 121 ALA A N 1
ATOM 923 C CA . ALA A 1 121 ? -3.359 -3.984 48.587 1.00 80.44 121 ALA A CA 1
ATOM 924 C C . ALA A 1 121 ? -2.089 -4.856 48.570 1.00 80.44 121 ALA A C 1
ATOM 926 O O . ALA A 1 121 ? -1.706 -5.412 49.598 1.00 80.44 121 ALA A O 1
ATOM 927 N N . ARG A 1 122 ? -1.416 -4.972 47.418 1.00 79.19 122 ARG A N 1
ATOM 928 C CA . ARG A 1 122 ? -0.147 -5.705 47.272 1.00 79.19 122 ARG A CA 1
ATOM 929 C C . ARG A 1 122 ? 1.097 -4.862 47.533 1.00 79.19 122 ARG A C 1
ATOM 931 O O . ARG A 1 122 ? 2.199 -5.409 47.477 1.00 79.19 122 ARG A O 1
ATOM 938 N N . ARG A 1 123 ? 0.966 -3.561 47.816 1.00 77.56 123 ARG A N 1
ATOM 939 C CA . ARG A 1 123 ? 2.128 -2.744 48.182 1.00 77.56 123 ARG A CA 1
ATOM 940 C C . ARG A 1 123 ? 2.690 -3.242 49.516 1.00 77.56 123 ARG A C 1
ATOM 942 O O . ARG A 1 123 ? 1.972 -3.199 50.515 1.00 77.56 123 ARG A O 1
ATOM 949 N N . PRO A 1 124 ? 3.950 -3.714 49.557 1.00 77.25 124 PRO A N 1
ATOM 950 C CA . PRO A 1 124 ? 4.571 -4.091 50.816 1.00 77.25 124 PRO A CA 1
ATOM 951 C C . PRO A 1 124 ? 4.618 -2.869 51.735 1.00 77.25 124 PRO A C 1
ATOM 953 O O . PRO A 1 124 ? 4.858 -1.747 51.278 1.00 77.25 124 PRO A O 1
ATOM 956 N N . ALA A 1 125 ? 4.360 -3.089 53.026 1.00 76.56 125 ALA A N 1
ATOM 957 C CA . ALA A 1 125 ? 4.459 -2.036 54.026 1.00 76.56 125 ALA A CA 1
ATOM 958 C C . ALA A 1 125 ? 5.860 -1.395 53.964 1.00 76.56 125 ALA A C 1
ATOM 960 O O . ALA A 1 125 ? 6.842 -2.119 53.754 1.00 76.56 125 ALA A O 1
ATOM 961 N N . PRO A 1 126 ? 5.971 -0.062 54.127 1.00 75.81 126 PRO A N 1
ATOM 962 C CA . PRO A 1 126 ? 7.271 0.584 54.183 1.00 75.81 126 PRO A CA 1
ATOM 963 C C . PRO A 1 126 ? 8.112 -0.099 55.269 1.00 75.81 126 PRO A C 1
ATOM 965 O O . PRO A 1 126 ? 7.579 -0.363 56.353 1.00 75.81 126 PRO A O 1
ATOM 968 N N . PRO A 1 127 ? 9.389 -0.424 54.994 1.00 75.44 127 PRO A N 1
ATOM 969 C CA . PRO A 1 127 ? 10.244 -1.032 55.999 1.00 75.44 127 PRO A CA 1
ATOM 970 C C . PRO A 1 127 ? 10.260 -0.134 57.245 1.00 75.44 127 PRO A C 1
ATOM 972 O O . PRO A 1 127 ? 10.277 1.096 57.099 1.00 75.44 127 PRO A O 1
ATOM 975 N N . PRO A 1 128 ? 10.215 -0.716 58.458 1.00 74.69 128 PRO A N 1
ATOM 976 C CA . PRO A 1 128 ? 10.287 0.065 59.684 1.00 74.69 128 PRO A CA 1
ATOM 977 C C . PRO A 1 128 ? 11.536 0.957 59.645 1.00 74.69 128 PRO A C 1
ATOM 979 O O . PRO A 1 128 ? 12.550 0.551 59.065 1.00 74.69 128 PRO A O 1
ATOM 982 N N . PRO A 1 129 ? 11.477 2.177 60.215 1.00 72.00 129 PRO A N 1
ATOM 983 C CA . PRO A 1 129 ? 12.634 3.058 60.251 1.00 72.00 129 PRO A CA 1
ATOM 984 C C . PRO A 1 129 ? 13.794 2.284 60.871 1.00 72.00 129 PRO A C 1
ATOM 986 O O . PRO A 1 129 ? 13.652 1.742 61.965 1.00 72.00 129 PRO A O 1
ATOM 989 N N . ALA A 1 130 ? 14.908 2.186 60.142 1.00 65.31 130 ALA A N 1
ATOM 990 C CA . ALA A 1 130 ? 16.105 1.534 60.642 1.00 65.31 130 ALA A CA 1
ATOM 991 C C . ALA A 1 130 ? 16.498 2.234 61.946 1.00 65.31 130 ALA A C 1
ATOM 993 O O . ALA A 1 130 ? 16.967 3.376 61.921 1.00 65.31 130 ALA A O 1
ATOM 994 N N . SER A 1 131 ? 16.267 1.579 63.085 1.00 62.12 131 SER A N 1
ATOM 995 C CA . SER A 1 131 ? 16.876 1.995 64.335 1.00 62.12 131 SER A CA 1
ATOM 996 C C . SER A 1 131 ? 18.376 1.911 64.099 1.00 62.12 131 SER A C 1
ATOM 998 O O . SER A 1 131 ? 18.934 0.830 63.910 1.00 62.12 131 SER A O 1
ATOM 1000 N N . ARG A 1 132 ? 19.020 3.076 64.018 1.00 61.75 132 ARG A N 1
ATOM 1001 C CA . ARG A 1 132 ? 20.470 3.201 64.116 1.00 61.75 132 ARG A CA 1
ATOM 1002 C C . ARG A 1 132 ? 20.866 2.825 65.539 1.00 61.75 132 ARG A C 1
ATOM 1004 O O . ARG A 1 132 ? 21.160 3.691 66.344 1.00 61.75 132 ARG A O 1
ATOM 1011 N N . GLU A 1 133 ? 20.836 1.543 65.845 1.00 61.31 133 GLU A N 1
ATOM 1012 C CA . GLU A 1 133 ? 21.605 0.991 66.947 1.00 61.31 133 GLU A CA 1
ATOM 1013 C C . GLU A 1 133 ? 22.578 0.017 66.304 1.00 61.31 133 GLU A C 1
ATOM 1015 O O . GLU A 1 133 ? 22.307 -1.161 66.075 1.00 61.31 133 GLU A O 1
ATOM 1020 N N . SER A 1 134 ? 23.699 0.602 65.882 1.00 56.09 134 SER A N 1
ATOM 1021 C CA . SER A 1 134 ? 24.922 -0.143 65.650 1.00 56.09 134 SER A CA 1
ATOM 1022 C C . SER A 1 134 ? 25.278 -0.829 66.971 1.00 56.09 134 SER A C 1
ATOM 1024 O O . SER A 1 134 ? 25.377 -0.140 67.980 1.00 56.09 134 SER A O 1
ATOM 1026 N N . PRO A 1 135 ? 25.521 -2.147 67.001 1.00 60.19 135 PRO A N 1
ATOM 1027 C CA . PRO A 1 135 ? 26.004 -2.830 68.202 1.00 60.19 135 PRO A CA 1
ATOM 1028 C C . PRO A 1 135 ? 27.477 -2.500 68.527 1.00 60.19 135 PRO A C 1
ATOM 1030 O O . PRO A 1 135 ? 28.089 -3.175 69.350 1.00 60.19 135 PRO A O 1
ATOM 1033 N N . TRP A 1 136 ? 28.048 -1.496 67.853 1.00 63.22 136 TRP A N 1
ATOM 1034 C CA . TRP A 1 136 ? 29.424 -1.027 67.999 1.00 63.22 136 TRP A CA 1
ATOM 1035 C C . TRP A 1 136 ? 29.528 0.465 68.371 1.00 63.22 136 TRP A C 1
ATOM 1037 O O . TRP A 1 136 ? 30.632 0.999 68.288 1.00 63.22 136 TRP A O 1
ATOM 1047 N N . ASP A 1 137 ? 28.418 1.121 68.740 1.00 51.97 137 ASP A N 1
ATOM 1048 C CA . ASP A 1 137 ? 28.433 2.423 69.438 1.00 51.97 137 ASP A CA 1
ATOM 1049 C C . ASP A 1 137 ? 28.295 2.229 70.958 1.00 51.97 13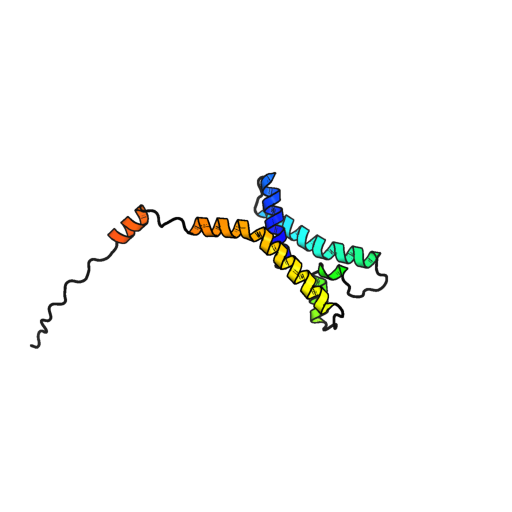7 ASP A C 1
ATOM 1051 O O . ASP A 1 137 ? 27.484 1.366 71.374 1.00 51.97 137 ASP A O 1
#

Sequence (137 aa):
MAIYLGVEVLALRLLRRFATVRVSTGLVVHLLLVFFGAALPTILAALLYPTYTYGPLHFLNYFYTLFAIAEGTSQPWGPSLATFLGGTGAVVLGLNLPGVIREMGQVRIALPARVAEEEQARRPAPPPPASRESPWD